Protein 2VT1 (pdb70)

Nearest PDB structures (foldseek):
  2vt1-assembly1_A  TM=1.050E+00  e=4.678E-01  Shigella flexneri
  2vt1-assembly1_B  TM=1.013E+00  e=3.297E-14  Shigella flexneri
  3c01-assembly4_H  TM=9.664E-01  e=1.516E-09  Salmonella enterica subsp. enterica serovar Typhimurium
  5cul-assembly1_B  TM=9.356E-01  e=4.082E-07  Pseudomonas aeruginosa PAO1
  3bzz-assembly1_B  TM=9.494E-01  e=1.127E-05  Escherichia coli

Solvent-accessible surface area: 5947 Å² total; per-residue (Å²): 213,127,114,17,70,109,110,23,34,31,15,0,117,92,7,109,0,0,0,32,28,100,99,53,2,0,0,0,0,73,40,47,93,160,115,27,101,14,0,47,0,8,2,26,38,37,59,131,59,0,67,17,0,40,144,37,0,109,118,59,63,25,55,44,35,113,22,56,84,0,0,129,83,0,75,162,76,25,104,94,99,32,98,4,58,94,88,23,35,114,49,0,40,119,16,25,89,172,59,142,75,104

Sequence (102 aa):
IEILSEQTKSDIRNSKLVVMNPTHIAIGIYFNPEIAPAPFISLIETNQCCALAVRKYANEVGIPTVRDVKLARKLYKTHTKYSFVDFEHLDEVLRLIVWLEQV

CATH classification: 3.40.1690.10

Radius of gyration: 12.55 Å; Cα contacts (8 Å, |Δi|>4): 182; chains: 2; bounding box: 27×30×36 Å

InterPro domains:
  IPR006135 Type III secretion system substrate exporter [PF01312] (3-334)
  IPR006135 Type III secretion system substrate exporter [PR00950] (5-27)
  IPR006135 Type III secretion system substrate exporter [PR00950] (196-214)
  IPR006135 Type III secretion system substrate exporter [PR00950] (216-233)
  IPR006135 Type III secretion system substrate exporter [PR00950] (260-275)
  IPR006135 Type III secretion system substrate exporter [PR00950] (290-311)
  IPR006135 Type III secretion system substrate exporter [PTHR30531] (3-340)
  IPR006307 Type III exporter system, secretion apparatus protein BsaZ-like [TIGR01404] (3-338)
  IPR029025 Type III secretion system substrate exporter, C-terminal [G3DSA:3.40.1690.10] (258-342)
  IPR029025 Type III secretion system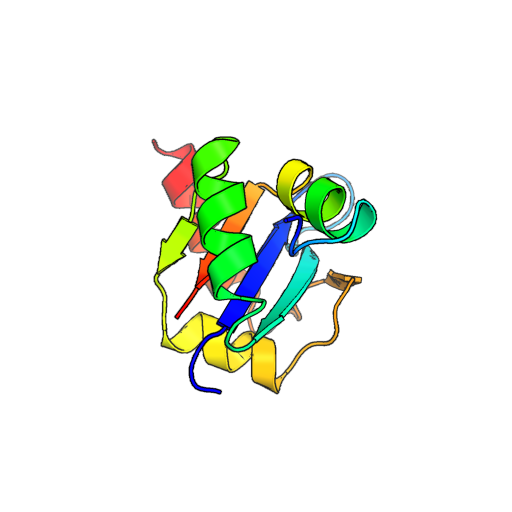 substrate exporter, C-terminal [SSF160544] (236-337)

Organism: Shigella flexneri (NCBI:txid623)

Foldseek 3Di:
DDDDDPVVVVVCVPDPDDDDD/DQAWDWDWDDDVVVHLFIATADIDGDPVRVVVVVVCVVVVNDDDDDPVLRVVCNVPDDHGGTDDPVCRVVVVVVVVVVVVD

Secondary structure (DSSP, 8-state):
---S-HHHHHHHHT-SEEEE-/--SEEEEEE--TTT-SS-EEEEEEEHHHHHHHHHHHHHTT--EEE-HHHHHHHHHH--SSEEPPTTTHHHHHHHHHHHHH-

Structure (mmCIF, N/CA/C/O backbone):
data_2VT1
#
_entry.id   2VT1
#
_cell.length_a   25.035
_cell.length_b   30.753
_cell.length_c   32.099
_cell.angle_alpha   102.52
_cell.angle_beta   110.97
_cell.angle_gamma   94.30
#
_symmetry.space_group_name_H-M   'P 1'
#
loop_
_entity.id
_entity.type
_entity.pdbx_description
1 polymer 'SURFACE PRESENTATION OF ANTIGENS PROTEIN SPAS'
2 polymer 'SURFACE PRESENTATION OF ANTIGENS PROTEIN SPAS'
3 water water
#
loop_
_atom_site.group_PDB
_atom_site.id
_atom_site.type_symbol
_atom_site.label_atom_id
_atom_site.label_alt_id
_atom_site.label_comp_id
_atom_site.label_asym_id
_atom_site.label_entity_id
_atom_site.label_seq_id
_atom_site.pdbx_PDB_ins_code
_atom_site.Cartn_x
_atom_site.Cartn_y
_atom_site.Cartn_z
_atom_site.occupancy
_atom_site.B_iso_or_equiv
_atom_site.auth_seq_id
_atom_site.auth_comp_id
_atom_site.auth_asym_id
_atom_site.auth_atom_id
_atom_site.pdbx_PDB_model_num
ATOM 1 N N . ILE A 1 32 ? -8.985 16.751 -16.634 1.00 38.29 237 ILE A N 1
ATOM 2 C CA . ILE A 1 32 ? -8.634 15.293 -16.620 1.00 39.04 237 ILE A CA 1
ATOM 3 C C . ILE A 1 32 ? -8.246 14.783 -15.222 1.00 38.15 237 ILE A C 1
ATOM 4 O O . ILE A 1 32 ? -7.125 14.989 -14.768 1.00 38.68 237 ILE A O 1
ATOM 9 N N . GLU A 1 33 ? -9.181 14.106 -14.558 1.00 37.29 238 GLU A N 1
ATOM 10 C CA . GLU A 1 33 ? -8.943 13.468 -13.260 1.00 35.74 238 GLU A CA 1
ATOM 11 C C . GLU A 1 33 ? -8.970 11.950 -13.422 1.00 32.45 238 GLU A C 1
ATOM 12 O O . GLU A 1 33 ? -9.920 11.410 -13.972 1.00 32.91 238 GLU A O 1
ATOM 18 N N . ILE A 1 34 ? -7.926 11.259 -12.963 1.00 29.08 239 ILE A N 1
ATOM 19 C CA . ILE A 1 34 ? -7.853 9.794 -13.099 1.00 26.00 239 ILE A CA 1
ATOM 20 C C . ILE A 1 34 ? -8.412 9.070 -11.865 1.00 23.19 239 ILE A C 1
ATOM 21 O O . ILE A 1 34 ? -9.050 8.030 -11.979 1.00 22.10 239 ILE A O 1
ATOM 26 N N . LEU A 1 35 ? -8.152 9.630 -10.689 1.00 21.01 240 LEU A N 1
ATOM 27 C CA . LEU A 1 35 ? -8.512 9.013 -9.423 1.00 18.95 240 LEU A CA 1
ATOM 28 C C . LEU A 1 35 ? -9.799 9.594 -8.836 1.00 18.69 240 LEU A C 1
ATOM 29 O O . LEU A 1 35 ? -10.035 10.797 -8.891 1.00 18.66 240 LEU A O 1
ATOM 34 N N . SER A 1 36 ? -10.606 8.735 -8.240 1.00 18.39 241 SER A N 1
ATOM 35 C CA . SER A 1 36 ? -11.791 9.187 -7.524 1.00 19.56 241 SER A CA 1
ATOM 36 C C . SER A 1 36 ? -11.435 9.798 -6.179 1.00 19.96 241 SER A C 1
ATOM 37 O O . SER A 1 36 ? -10.321 9.627 -5.675 1.00 18.66 241 SER A O 1
ATOM 40 N N . GLU A 1 37 ? -12.397 10.503 -5.589 1.00 20.54 242 GLU A N 1
ATOM 41 C CA . GLU A 1 37 ? -12.168 11.174 -4.315 1.00 21.27 242 GLU A CA 1
ATOM 42 C C . GLU A 1 37 ? -11.782 10.197 -3.215 1.00 18.65 242 GLU A C 1
ATOM 43 O O . GLU A 1 37 ? -10.920 10.500 -2.393 1.00 16.69 242 GLU A O 1
ATOM 49 N N . GLN A 1 38 ? -12.412 9.029 -3.194 1.00 16.73 243 GLN A N 1
ATOM 50 C CA . GLN A 1 38 ? -12.135 8.059 -2.135 1.00 17.63 243 GLN A CA 1
ATOM 51 C C . GLN A 1 38 ? -10.730 7.486 -2.237 1.00 15.52 243 GLN A C 1
ATOM 52 O O . GLN A 1 38 ? -10.082 7.272 -1.235 1.00 13.57 243 GLN A O 1
ATOM 58 N N . THR A 1 39 ? -10.252 7.245 -3.450 1.00 17.59 244 THR A N 1
ATOM 59 C CA . THR A 1 39 ? -8.880 6.743 -3.639 1.00 17.44 244 THR A CA 1
ATOM 60 C C . THR A 1 39 ? -7.852 7.817 -3.232 1.00 17.58 244 THR A C 1
ATOM 61 O O . THR A 1 39 ? -6.825 7.506 -2.613 1.00 16.81 244 THR A O 1
ATOM 65 N N . LYS A 1 40 ? -8.140 9.081 -3.549 1.00 16.49 245 LYS A N 1
ATOM 66 C CA . LYS A 1 40 ? -7.257 10.185 -3.168 1.00 15.55 245 LYS A CA 1
ATOM 67 C C . LYS A 1 40 ? -7.134 10.275 -1.650 1.00 15.14 245 LYS A C 1
ATOM 68 O O . LYS A 1 40 ? -6.047 10.446 -1.120 1.00 13.70 245 LYS A O 1
ATOM 74 N N . SER A 1 41 ? -8.270 10.144 -0.968 1.00 15.72 246 SER A N 1
ATOM 75 C CA . SER A 1 41 ? -8.344 10.136 0.484 1.00 15.97 246 SER A CA 1
ATOM 76 C C . SER A 1 41 ? -7.581 8.969 1.091 1.00 15.90 246 SER A C 1
ATOM 77 O O . SER A 1 41 ? -6.855 9.153 2.063 1.00 16.17 246 SER A O 1
ATOM 80 N N . ASP A 1 42 ? -7.733 7.773 0.513 1.00 16.15 247 ASP A N 1
ATOM 81 C CA . ASP A 1 42 ? -7.013 6.579 0.971 1.00 15.78 247 ASP A CA 1
ATOM 82 C C . ASP A 1 42 ? -5.501 6.774 0.913 1.00 15.47 247 ASP A C 1
ATOM 83 O O . ASP A 1 42 ? -4.793 6.387 1.847 1.00 15.22 247 ASP A O 1
ATOM 88 N N . ILE A 1 43 ? -5.023 7.369 -0.180 1.00 14.77 248 ILE A N 1
ATOM 89 C CA . ILE A 1 43 ? -3.602 7.742 -0.367 1.00 13.49 248 ILE A CA 1
ATOM 90 C C . ILE A 1 43 ? -3.138 8.761 0.673 1.00 14.87 248 ILE A C 1
ATOM 91 O O . ILE A 1 43 ? -2.081 8.599 1.294 1.00 14.57 248 ILE A O 1
ATOM 96 N N . ARG A 1 44 ? -3.924 9.818 0.859 1.00 16.41 249 ARG A N 1
ATOM 97 C CA . ARG A 1 44 ? -3.608 10.842 1.843 1.00 17.18 249 ARG A CA 1
ATOM 98 C C . ARG A 1 44 ? -3.583 10.262 3.261 1.00 18.99 249 ARG A C 1
ATOM 99 O O . ARG A 1 44 ? -2.885 10.775 4.148 1.00 18.27 249 ARG A O 1
ATOM 107 N N . ASN A 1 45 ? -4.338 9.186 3.473 1.00 20.26 250 ASN A N 1
ATOM 108 C CA . ASN A 1 45 ? -4.439 8.590 4.794 1.00 21.29 250 ASN A CA 1
ATOM 109 C C . ASN A 1 45 ? -3.499 7.428 5.045 1.00 20.87 250 ASN A C 1
ATOM 110 O O . ASN A 1 45 ? -3.626 6.768 6.058 1.00 23.18 250 ASN A O 1
ATOM 115 N N . SER A 1 46 ? -2.564 7.199 4.127 1.00 20.42 251 SER A N 1
ATOM 116 C CA . SER A 1 46 ? -1.578 6.117 4.232 1.00 20.97 251 SER A CA 1
ATOM 117 C C . SER A 1 46 ? -0.220 6.646 4.720 1.00 20.59 251 SER A C 1
ATOM 118 O O . SER A 1 46 ? 0.064 7.842 4.605 1.00 17.90 251 SER A O 1
ATOM 121 N N . LYS A 1 47 ? 0.612 5.757 5.278 1.00 19.61 252 LYS A N 1
ATOM 122 C CA . LYS A 1 47 ? 1.976 6.137 5.689 1.00 18.80 252 LYS A CA 1
ATOM 123 C C . LYS A 1 47 ? 2.909 6.018 4.494 1.00 16.90 252 LYS A C 1
ATOM 124 O O . LYS A 1 47 ? 3.865 6.778 4.368 1.00 16.07 252 LYS A O 1
ATOM 130 N N . LEU A 1 48 ? 2.627 5.036 3.641 1.00 16.77 253 LEU A N 1
ATOM 131 C CA . LEU A 1 48 ? 3.378 4.822 2.389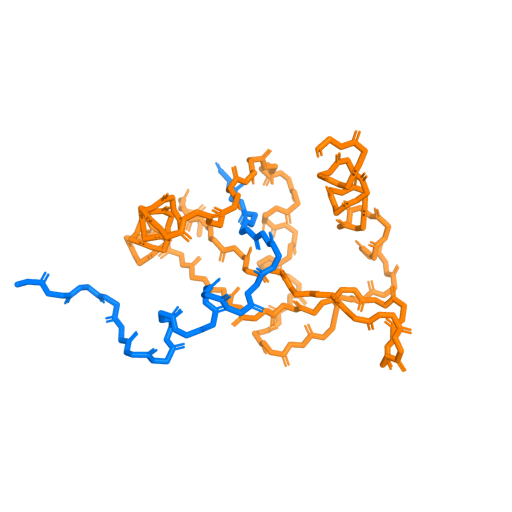 1.00 17.52 253 LEU A CA 1
ATOM 132 C C . LEU A 1 48 ? 2.584 4.052 1.342 1.00 15.70 253 LEU A C 1
ATOM 133 O O . LEU A 1 48 ? 1.558 3.444 1.636 1.00 15.61 253 LEU A O 1
ATOM 138 N N . VAL A 1 49 ? 3.079 4.075 0.109 1.00 15.52 254 VAL A N 1
ATOM 139 C CA . VAL A 1 49 ? 2.528 3.259 -0.937 1.00 14.67 254 VAL A CA 1
ATOM 140 C C . VAL A 1 49 ? 3.641 2.349 -1.360 1.00 14.68 254 VAL A C 1
ATOM 141 O O . VAL A 1 49 ? 4.718 2.826 -1.666 1.00 14.24 254 VAL A O 1
ATOM 145 N N . VAL A 1 50 ? 3.387 1.043 -1.365 1.00 15.25 255 VAL A N 1
ATOM 146 C CA . VAL A 1 50 ? 4.361 0.078 -1.856 1.00 16.58 255 VAL A CA 1
ATOM 147 C C . VAL A 1 50 ? 4.092 -0.242 -3.324 1.00 18.42 255 VAL A C 1
ATOM 148 O O . VAL A 1 50 ? 2.960 -0.532 -3.714 1.00 18.46 255 VAL A O 1
ATOM 152 N N . MET A 1 51 ? 5.142 -0.201 -4.133 1.00 19.07 256 MET A N 1
ATOM 153 C CA . MET A 1 51 ? 5.008 -0.447 -5.548 1.00 21.71 256 MET A CA 1
ATOM 154 C C . MET A 1 51 ? 5.983 -1.483 -6.056 1.00 22.06 256 MET A C 1
ATOM 155 O O . MET A 1 51 ? 6.990 -1.784 -5.426 1.00 19.46 256 MET A O 1
ATOM 160 N N . ASN A 1 52 ? 5.652 -2.058 -7.198 1.00 23.10 257 ASN A N 1
ATOM 161 C CA . ASN A 1 52 ? 6.604 -2.882 -7.880 1.00 23.86 257 ASN A CA 1
ATOM 162 C C . ASN A 1 52 ? 7.362 -1.993 -8.837 1.00 25.45 257 ASN A C 1
ATOM 163 O O . ASN A 1 52 ? 7.937 -2.451 -9.830 1.00 27.65 257 ASN A O 1
ATOM 169 N N . PRO B 2 1 ? -0.740 -6.931 -12.207 1.00 44.92 258 PRO B N 1
ATOM 170 C CA . PRO B 2 1 ? 0.329 -7.656 -12.881 1.00 44.38 258 PRO B CA 1
ATOM 171 C C . PRO B 2 1 ? 1.493 -6.762 -13.287 1.00 43.22 258 PRO B C 1
ATOM 172 O O . PRO B 2 1 ? 2.528 -6.765 -12.613 1.00 45.28 258 PRO B O 1
ATOM 176 N N . THR B 2 2 ? 1.345 -6.002 -14.367 1.00 40.33 259 THR B N 1
ATOM 177 C CA . THR B 2 2 ? 2.440 -5.142 -14.808 1.00 38.05 259 THR B CA 1
ATOM 178 C C . THR B 2 2 ? 2.757 -4.062 -13.756 1.00 34.63 259 THR B C 1
ATOM 179 O O . THR B 2 2 ? 3.919 -3.890 -13.383 1.00 35.91 259 THR B O 1
ATOM 183 N N . HIS B 2 3 ? 1.746 -3.335 -13.281 1.00 28.57 260 HIS B N 1
ATOM 184 C CA . HIS B 2 3 ? 1.980 -2.326 -12.249 1.00 24.95 260 HIS B CA 1
ATOM 185 C C . HIS B 2 3 ? 1.054 -2.527 -11.069 1.00 22.36 260 HIS B C 1
ATOM 186 O O . HIS B 2 3 ? -0.137 -2.789 -11.243 1.00 20.92 260 HIS B O 1
ATOM 193 N N . ILE B 2 4 ? 1.634 -2.421 -9.877 1.00 19.95 261 ILE B N 1
ATOM 194 C CA . ILE B 2 4 ? 0.923 -2.640 -8.613 1.00 20.10 261 ILE B CA 1
ATOM 195 C C . ILE B 2 4 ? 1.169 -1.459 -7.640 1.00 19.72 261 ILE B C 1
ATOM 196 O O . ILE B 2 4 ? 2.274 -0.932 -7.540 1.00 20.29 261 ILE B O 1
ATOM 201 N N . ALA B 2 5 ? 0.123 -1.038 -6.942 1.00 18.55 262 ALA B N 1
ATOM 202 C CA . ALA B 2 5 ? 0.252 -0.046 -5.883 1.00 18.94 262 ALA B CA 1
ATOM 203 C C . ALA B 2 5 ? -0.517 -0.551 -4.668 1.00 17.78 262 ALA B C 1
ATOM 204 O O . ALA B 2 5 ? -1.694 -0.874 -4.774 1.00 18.57 262 ALA B O 1
ATOM 206 N N . ILE B 2 6 ? 0.159 -0.646 -3.528 1.00 16.64 263 ILE B N 1
ATOM 207 C CA . ILE B 2 6 ? -0.494 -1.051 -2.277 1.00 15.96 263 ILE B CA 1
ATOM 208 C C . ILE B 2 6 ? -0.260 0.056 -1.255 1.00 16.24 263 ILE B C 1
ATOM 209 O O . ILE B 2 6 ? 0.887 0.430 -0.927 1.00 15.08 263 ILE B O 1
ATOM 214 N N . GLY B 2 7 ? -1.363 0.606 -0.777 1.00 15.73 264 GLY B N 1
ATOM 215 C CA . GLY B 2 7 ? -1.323 1.631 0.220 1.00 15.78 264 GLY B CA 1
ATOM 216 C C . GLY B 2 7 ? -1.226 0.969 1.575 1.00 14.75 264 GLY B C 1
ATOM 217 O O . GLY B 2 7 ? -1.868 -0.050 1.811 1.00 15.15 264 GLY B O 1
ATOM 218 N N . ILE B 2 8 ? -0.416 1.543 2.456 1.00 15.54 265 ILE B N 1
ATOM 219 C CA . ILE B 2 8 ? -0.217 0.996 3.799 1.00 15.88 265 ILE B CA 1
ATOM 220 C C . ILE B 2 8 ? -0.426 2.051 4.884 1.00 17.69 265 ILE B C 1
ATOM 221 O O . ILE B 2 8 ? 0.181 3.119 4.883 1.00 17.37 265 ILE B O 1
ATOM 226 N N . TYR B 2 9 ? -1.309 1.723 5.815 1.00 20.77 266 TYR B N 1
ATOM 227 C CA . TYR B 2 9 ? -1.577 2.547 6.972 1.00 20.73 266 TYR B CA 1
ATOM 228 C C . TYR B 2 9 ? -1.030 1.842 8.212 1.00 20.10 266 TYR B C 1
ATOM 229 O O . TYR B 2 9 ? -0.827 0.640 8.181 1.00 18.40 266 TYR B O 1
ATOM 238 N N . PHE B 2 10 ? -0.794 2.556 9.309 1.00 21.74 267 PHE B N 1
ATOM 239 C CA . PHE B 2 10 ? -0.391 1.864 10.551 1.00 23.75 267 PHE B CA 1
ATOM 240 C C . PHE B 2 10 ? -0.727 2.629 11.823 1.00 24.40 267 PHE B C 1
ATOM 241 O O . PHE B 2 10 ? -0.398 3.798 11.948 1.00 25.49 267 PHE B O 1
ATOM 249 N N . ASN B 2 11 ? -1.374 1.946 12.765 1.00 25.49 268 ASN B N 1
ATOM 250 C CA . ASN B 2 11 ? -1.664 2.498 14.102 1.00 27.28 268 ASN B CA 1
ATOM 251 C C . ASN B 2 11 ? -1.570 1.401 15.164 1.00 26.03 268 ASN B C 1
ATOM 252 O O . ASN B 2 11 ? -2.372 0.465 15.184 1.00 25.46 268 ASN B O 1
ATOM 257 N N . PRO B 2 12 ? -0.568 1.505 16.039 1.00 25.52 269 PRO B N 1
ATOM 258 C CA . PRO B 2 12 ? -0.282 0.431 16.970 1.00 27.86 269 PRO B CA 1
ATOM 259 C C . PRO B 2 12 ? -1.298 0.297 18.116 1.00 29.28 269 PRO B C 1
ATOM 260 O O . PRO B 2 12 ? -1.304 -0.714 18.831 1.00 29.65 269 PRO B O 1
ATOM 264 N N . GLU B 2 13 ? -2.158 1.292 18.283 1.00 30.03 270 GLU B N 1
ATOM 265 C CA . GLU B 2 13 ? -3.193 1.204 19.306 1.00 31.33 270 GLU B CA 1
ATOM 266 C C . GLU B 2 13 ? -4.337 0.278 18.870 1.00 31.67 270 GLU B C 1
ATOM 267 O O . GLU B 2 13 ? -5.133 -0.174 19.702 1.00 31.71 270 GLU B O 1
ATOM 273 N N . ILE B 2 14 ? -4.424 0.001 17.571 1.00 31.88 271 ILE B N 1
ATOM 274 C CA . ILE B 2 14 ? -5.535 -0.789 17.048 1.00 33.01 271 ILE B CA 1
ATOM 275 C C . ILE B 2 14 ? -5.126 -2.231 16.750 1.00 34.27 271 ILE B C 1
ATOM 276 O O . ILE B 2 14 ? -5.896 -3.169 16.984 1.00 34.49 271 ILE B O 1
ATOM 281 N N . ALA B 2 15 ? -3.914 -2.403 16.229 1.00 33.60 272 ALA B N 1
ATOM 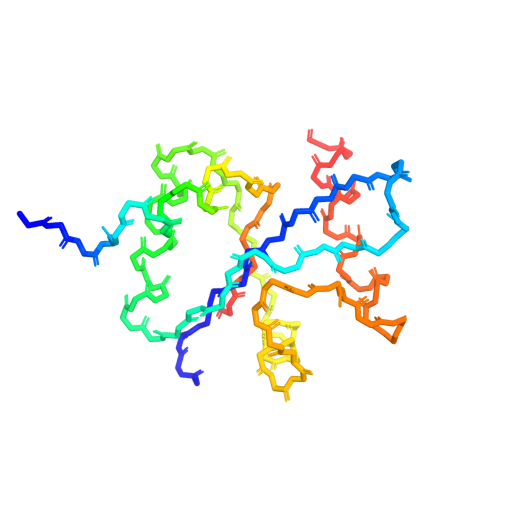282 C CA . ALA B 2 15 ? -3.351 -3.727 16.030 1.00 32.42 272 ALA B CA 1
ATOM 283 C C . ALA B 2 15 ? -1.889 -3.605 15.631 1.00 32.43 272 ALA B C 1
ATOM 284 O O . ALA B 2 15 ? -1.461 -2.567 15.117 1.00 31.37 272 ALA B O 1
ATOM 286 N N . PRO B 2 16 ? -1.110 -4.669 15.885 1.00 32.46 273 PRO B N 1
ATOM 287 C CA . PRO B 2 16 ? 0.324 -4.670 15.600 1.00 31.32 273 PRO B CA 1
ATOM 288 C C . PRO B 2 16 ? 0.614 -4.902 14.121 1.00 29.52 273 PRO B C 1
ATOM 289 O O . PRO B 2 16 ? 1.754 -4.781 13.686 1.00 30.84 273 PRO B O 1
ATOM 293 N N . ALA B 2 17 ? -0.423 -5.213 13.357 1.00 28.15 274 ALA B N 1
ATOM 294 C CA . ALA B 2 17 ? -0.287 -5.420 11.926 1.00 26.15 274 ALA B CA 1
ATOM 295 C C . ALA B 2 17 ? -0.634 -4.153 11.162 1.00 24.56 274 ALA B C 1
ATOM 296 O O . ALA B 2 17 ? -1.583 -3.454 11.531 1.00 23.81 274 ALA B O 1
ATOM 298 N N . PRO B 2 18 ? 0.135 -3.855 10.094 1.00 22.74 275 PRO B N 1
ATOM 299 C CA . PRO B 2 18 ? -0.190 -2.781 9.139 1.00 22.68 275 PRO B CA 1
ATOM 300 C C . PRO B 2 18 ? -1.519 -3.040 8.436 1.00 20.69 275 PRO B C 1
ATOM 301 O O . PRO B 2 18 ? -1.995 -4.149 8.445 1.00 21.32 275 PRO B O 1
ATOM 305 N N . PHE B 2 19 ? -2.100 -2.025 7.820 1.00 20.86 276 PHE B N 1
ATOM 306 C CA . PHE B 2 19 ? -3.429 -2.134 7.226 1.00 21.25 276 PHE B CA 1
ATOM 307 C C . PHE B 2 19 ? -3.364 -1.679 5.770 1.00 20.52 276 PHE B C 1
ATOM 308 O O . PHE B 2 19 ? -2.813 -0.626 5.476 1.00 20.59 276 PHE B O 1
ATOM 316 N N . ILE B 2 20 ? -3.889 -2.500 4.865 1.00 20.20 277 ILE B N 1
ATOM 317 C CA . ILE B 2 20 ? -3.920 -2.178 3.433 1.00 19.62 277 ILE B CA 1
ATOM 318 C C . ILE B 2 20 ? -5.110 -1.276 3.088 1.00 20.58 277 ILE B C 1
ATOM 319 O O . ILE B 2 20 ? -6.256 -1.702 3.182 1.00 18.50 277 ILE B O 1
ATOM 324 N N . SER B 2 21 ? -4.809 -0.044 2.682 1.00 21.71 278 SER B N 1
ATOM 325 C CA . SER B 2 21 ? -5.803 0.991 2.368 1.00 23.50 278 SER B CA 1
ATOM 326 C C . SER B 2 21 ? -6.190 1.084 0.884 1.00 24.05 278 SER B C 1
ATOM 327 O O . SER B 2 21 ? -7.165 1.743 0.529 1.00 27.86 278 SER B O 1
ATOM 330 N N . LEU B 2 22 ? -5.413 0.458 0.014 1.00 22.94 279 LEU B N 1
ATOM 331 C CA . LEU B 2 22 ? -5.723 0.476 -1.401 1.00 21.34 279 LEU B CA 1
ATOM 332 C C . LEU B 2 22 ? -4.897 -0.580 -2.112 1.00 19.25 279 LEU B C 1
ATOM 333 O O . LEU B 2 22 ? -3.781 -0.904 -1.710 1.00 19.43 279 LEU B O 1
ATOM 338 N N . ILE B 2 23 ? -5.487 -1.152 -3.139 1.00 17.62 280 ILE B N 1
ATOM 339 C CA . ILE B 2 23 ? -4.767 -2.012 -4.051 1.00 18.10 280 ILE B CA 1
ATOM 340 C C . ILE B 2 23 ? -5.210 -1.659 -5.454 1.00 18.51 280 ILE B C 1
ATOM 341 O O . ILE B 2 23 ? -6.371 -1.852 -5.805 1.00 17.45 280 ILE B O 1
ATOM 346 N N . GLU B 2 24 ? -4.287 -1.135 -6.250 1.00 17.34 281 GLU B N 1
ATOM 347 C CA . GLU B 2 24 ? -4.585 -0.830 -7.647 1.00 18.87 281 GLU B CA 1
ATOM 348 C C . GLU B 2 24 ? -3.504 -1.448 -8.535 1.00 18.48 281 GLU B C 1
ATOM 349 O O . GLU B 2 24 ? -2.418 -1.773 -8.061 1.00 17.30 281 GLU B O 1
ATOM 355 N N . THR B 2 25 ? -3.823 -1.639 -9.812 1.00 17.50 282 THR B N 1
ATOM 356 C CA . THR B 2 25 ? -2.912 -2.255 -10.747 1.00 17.96 282 THR 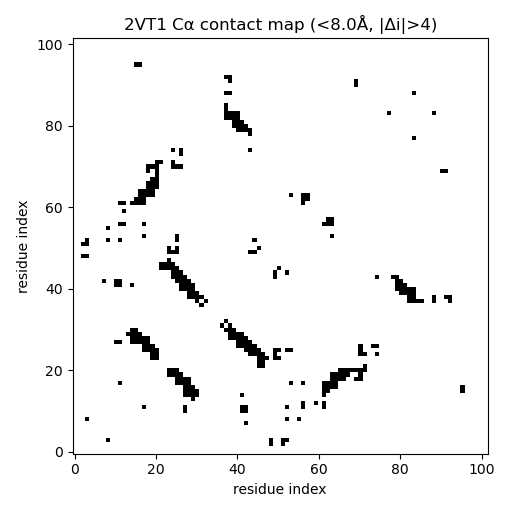B CA 1
ATOM 357 C C . THR B 2 25 ? -2.862 -1.446 -12.043 1.00 19.38 282 THR B C 1
ATOM 358 O O . THR B 2 25 ? -3.754 -0.647 -12.335 1.00 18.08 282 THR B O 1
ATOM 362 N N . ASN B 2 26 ? -1.799 -1.663 -12.810 1.00 19.69 283 ASN B N 1
ATOM 363 C CA . ASN B 2 26 ? -1.632 -1.073 -14.136 1.00 19.38 283 ASN B CA 1
ATOM 364 C C . ASN B 2 26 ? -1.784 0.443 -14.185 1.00 18.50 283 ASN B C 1
ATOM 365 O O . ASN B 2 26 ? -1.088 1.145 -13.475 1.00 18.60 283 ASN B O 1
ATOM 370 N N . GLN B 2 27 ? -2.651 0.963 -15.040 1.00 17.83 284 GLN B N 1
ATOM 371 C CA . GLN B 2 27 ? -2.673 2.408 -15.245 1.00 18.13 284 GLN B CA 1
ATOM 372 C C . GLN B 2 27 ? -3.130 3.145 -14.007 1.00 18.35 284 GLN B C 1
ATOM 373 O O . GLN B 2 27 ? -2.582 4.197 -13.680 1.00 19.08 284 GLN B O 1
ATOM 379 N N . CYS B 2 28 ? -4.134 2.618 -13.313 1.00 19.04 285 CYS B N 1
ATOM 380 C CA A CYS B 2 28 ? -4.598 3.225 -12.080 0.50 19.34 285 CYS B CA 1
ATOM 381 C CA B CYS B 2 28 ? -4.581 3.260 -12.094 0.50 19.64 285 CYS B CA 1
ATOM 382 C C . CYS B 2 28 ? -3.475 3.238 -11.047 1.00 19.04 285 CYS B C 1
ATOM 383 O O . CYS B 2 28 ? -3.336 4.184 -10.291 1.00 18.70 285 CYS B O 1
ATOM 388 N N . ALA B 2 29 ? -2.675 2.177 -11.017 1.00 18.75 286 ALA B N 1
ATOM 389 C CA . ALA B 2 29 ? -1.535 2.116 -10.083 1.00 18.11 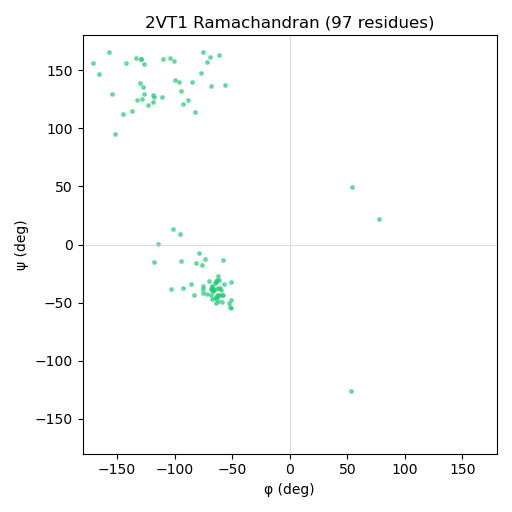286 ALA B CA 1
ATOM 390 C C . ALA B 2 29 ? -0.537 3.251 -10.333 1.00 18.06 286 ALA B C 1
ATOM 391 O O . ALA B 2 29 ? 0.053 3.792 -9.398 1.00 15.80 286 ALA B O 1
ATOM 393 N N . LEU B 2 30 ? -0.338 3.591 -11.606 1.00 17.74 287 LEU B N 1
ATOM 394 C CA . LEU B 2 30 ? 0.623 4.613 -11.984 1.00 18.48 287 LEU B CA 1
ATOM 395 C C . LEU B 2 30 ? 0.132 5.992 -11.545 1.00 18.35 287 LEU B C 1
ATOM 396 O O . LEU B 2 30 ? 0.935 6.876 -11.238 1.00 18.44 287 LEU B O 1
ATOM 401 N N . ALA B 2 31 ? -1.192 6.163 -11.540 1.00 18.35 288 ALA B N 1
ATOM 402 C CA . ALA B 2 31 ? -1.823 7.416 -11.123 1.00 18.11 288 ALA B CA 1
ATOM 403 C C . ALA B 2 31 ? -1.760 7.534 -9.612 1.00 16.53 288 ALA B C 1
ATOM 404 O O . ALA B 2 31 ? -1.549 8.620 -9.073 1.00 17.65 288 ALA B O 1
ATOM 406 N N . VAL B 2 32 ? -1.937 6.416 -8.926 1.00 15.79 289 VAL B N 1
ATOM 407 C CA . VAL B 2 32 ? -1.746 6.401 -7.476 1.00 16.36 289 VAL B CA 1
ATOM 408 C C . VAL B 2 32 ? -0.321 6.859 -7.115 1.00 16.61 289 VAL B C 1
ATOM 409 O O . VAL B 2 32 ? -0.123 7.664 -6.210 1.00 16.70 289 VAL B O 1
ATOM 413 N N . ARG B 2 33 ? 0.672 6.375 -7.853 1.00 17.79 290 ARG B N 1
ATOM 414 C CA . ARG B 2 33 ? 2.065 6.724 -7.575 1.00 17.38 290 ARG B CA 1
ATOM 415 C C . ARG B 2 33 ? 2.341 8.211 -7.771 1.00 17.16 290 ARG B C 1
ATOM 416 O O . ARG B 2 33 ? 2.962 8.834 -6.931 1.00 18.37 290 ARG B O 1
ATOM 424 N N . LYS B 2 34 ? 1.859 8.772 -8.872 1.00 15.73 291 LYS B N 1
ATOM 425 C CA . LYS B 2 34 ? 2.042 10.174 -9.188 1.00 17.29 291 LYS B CA 1
ATOM 426 C C . LYS B 2 34 ? 1.375 11.087 -8.160 1.00 15.78 291 LYS B C 1
ATOM 427 O O . LYS B 2 34 ? 1.948 12.099 -7.762 1.00 17.11 291 LYS B O 1
ATOM 433 N N . TYR B 2 35 ? 0.158 10.746 -7.747 1.00 16.81 292 TYR B N 1
ATOM 434 C CA . TYR B 2 35 ? -0.574 11.524 -6.743 1.00 16.27 292 TYR B CA 1
ATOM 435 C C . TYR B 2 35 ? 0.100 11.439 -5.384 1.00 16.51 292 TYR B C 1
ATOM 436 O O . TYR B 2 35 ? 0.292 12.453 -4.705 1.00 17.27 292 TYR B O 1
ATOM 445 N N . ALA B 2 36 ? 0.451 10.231 -4.981 1.00 15.00 293 ALA B N 1
ATOM 446 C CA . ALA B 2 36 ? 1.204 10.030 -3.753 1.00 16.39 293 ALA B CA 1
ATOM 447 C C . ALA B 2 36 ? 2.434 10.934 -3.714 1.00 18.06 293 ALA B C 1
ATOM 448 O O . ALA B 2 36 ? 2.693 11.591 -2.718 1.00 19.51 293 ALA B O 1
ATOM 450 N N . ASN B 2 37 ? 3.199 10.975 -4.798 1.00 20.16 294 ASN B N 1
ATOM 451 C CA . ASN B 2 37 ? 4.386 11.808 -4.824 1.00 21.40 294 ASN B CA 1
ATOM 452 C C . ASN B 2 37 ? 4.033 13.292 -4.771 1.00 21.10 294 ASN B C 1
ATOM 453 O O . ASN B 2 37 ? 4.701 14.071 -4.113 1.00 22.71 294 ASN B O 1
ATOM 458 N N . GLU B 2 38 ? 2.970 13.680 -5.457 1.00 22.19 295 GLU B N 1
ATOM 459 C CA . GLU B 2 38 ? 2.520 15.064 -5.438 1.00 23.72 295 GLU B CA 1
ATOM 460 C C . GLU B 2 38 ? 2.039 15.518 -4.073 1.00 21.82 295 GLU B C 1
ATOM 461 O O . GLU B 2 38 ? 2.208 16.675 -3.724 1.00 22.55 295 GLU B O 1
ATOM 467 N N . VAL B 2 39 ? 1.445 14.623 -3.298 1.00 21.07 296 VAL B N 1
ATOM 468 C CA . VAL B 2 39 ? 0.948 15.005 -1.979 1.00 19.95 296 VAL B CA 1
ATOM 469 C C . VAL B 2 39 ? 1.877 14.578 -0.839 1.00 20.68 296 VAL B C 1
ATOM 470 O O . VAL B 2 39 ? 1.486 14.591 0.337 1.00 20.37 296 VAL B O 1
ATOM 474 N N . GLY B 2 40 ? 3.102 14.191 -1.183 1.00 20.90 297 GLY B N 1
ATOM 475 C CA . GLY B 2 40 ? 4.141 13.943 -0.172 1.00 20.81 297 GLY B CA 1
ATOM 476 C C . GLY B 2 40 ? 4.051 12.635 0.595 1.00 20.26 297 GLY B C 1
ATOM 477 O O . GLY B 2 40 ? 4.589 12.508 1.692 1.00 22.94 297 GLY B O 1
ATOM 478 N N . ILE B 2 41 ? 3.373 11.656 0.023 1.00 19.58 298 ILE B N 1
ATOM 479 C CA . ILE B 2 41 ? 3.321 10.324 0.581 1.00 18.17 298 ILE B CA 1
ATOM 480 C C . ILE B 2 41 ? 4.443 9.503 -0.050 1.00 18.51 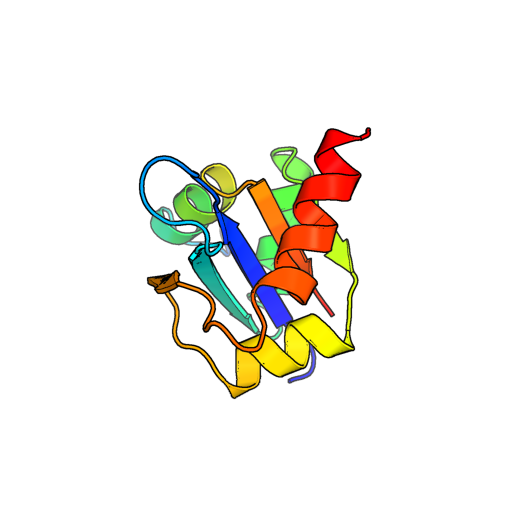298 ILE B C 1
ATOM 481 O O . ILE B 2 41 ? 4.490 9.341 -1.257 1.00 20.94 298 ILE B O 1
ATOM 486 N N . PRO B 2 42 ? 5.359 8.982 0.767 1.00 19.12 299 PRO B N 1
ATOM 487 C CA . PRO B 2 42 ? 6.488 8.190 0.269 1.00 19.08 299 PRO B CA 1
ATOM 488 C C . PRO B 2 42 ? 6.052 6.996 -0.565 1.00 19.24 299 PRO B C 1
ATOM 489 O O . PRO B 2 42 ? 5.096 6.308 -0.214 1.00 19.52 299 PRO B O 1
ATOM 493 N N . THR B 2 43 ? 6.742 6.763 -1.673 1.00 18.38 300 THR B N 1
ATOM 494 C CA . THR B 2 43 ? 6.471 5.624 -2.491 1.00 19.37 300 THR B CA 1
ATOM 495 C C . THR B 2 43 ? 7.729 4.794 -2.526 1.00 20.96 300 THR B C 1
ATOM 496 O O . THR B 2 43 ? 8.786 5.265 -2.931 1.00 23.14 300 THR B O 1
ATOM 500 N N . VAL B 2 44 ? 7.602 3.549 -2.108 1.00 20.98 301 VAL B N 1
ATOM 501 C CA . VAL B 2 44 ? 8.744 2.694 -1.917 1.00 21.65 301 VAL B CA 1
ATOM 502 C C . VAL B 2 44 ? 8.625 1.496 -2.833 1.00 22.25 301 VAL B C 1
ATOM 503 O O . VAL B 2 44 ? 7.609 0.813 -2.837 1.00 22.30 301 VAL B O 1
ATOM 507 N N . ARG B 2 45 ? 9.674 1.229 -3.601 1.00 22.87 302 ARG B N 1
ATOM 508 C CA . ARG B 2 45 ? 9.669 0.094 -4.505 1.00 22.98 302 ARG B CA 1
ATOM 509 C C . ARG B 2 45 ? 10.170 -1.173 -3.794 1.00 22.71 302 ARG B C 1
ATOM 510 O O . ARG B 2 45 ? 11.256 -1.192 -3.213 1.00 22.75 302 ARG B O 1
ATOM 515 N N . ASP B 2 46 ? 9.339 -2.212 -3.818 1.00 21.14 303 ASP B N 1
ATOM 516 C CA . ASP B 2 46 ? 9.700 -3.533 -3.331 1.00 21.90 303 ASP B CA 1
ATOM 517 C C . ASP B 2 46 ? 8.882 -4.541 -4.122 1.00 20.58 303 ASP B C 1
ATOM 518 O O . ASP B 2 46 ? 7.730 -4.831 -3.815 1.00 19.50 303 ASP B O 1
ATOM 523 N N . VAL B 2 47 ? 9.499 -5.057 -5.166 1.00 20.69 304 VAL B N 1
ATOM 524 C CA . VAL B 2 47 ? 8.782 -5.765 -6.200 1.00 20.65 304 VAL B CA 1
ATOM 525 C C . VAL B 2 47 ? 8.198 -7.080 -5.711 1.00 20.43 304 VAL B C 1
ATOM 526 O O . VAL B 2 47 ? 7.107 -7.462 -6.112 1.00 21.52 304 VAL B O 1
ATOM 530 N N . LYS B 2 48 ? 8.918 -7.772 -4.842 1.00 18.91 305 LYS B N 1
ATOM 531 C CA . LYS B 2 48 ? 8.452 -9.061 -4.363 1.00 18.99 305 LYS B CA 1
ATOM 532 C C . LYS B 2 48 ? 7.330 -8.895 -3.351 1.00 17.85 305 LYS B C 1
ATOM 533 O O . LYS B 2 48 ? 6.399 -9.685 -3.337 1.00 18.40 305 LYS B O 1
ATOM 536 N N . LEU B 2 49 ? 7.402 -7.859 -2.525 1.00 17.71 306 LEU B N 1
ATOM 537 C CA . LEU B 2 49 ? 6.349 -7.617 -1.533 1.00 17.63 306 LEU B CA 1
ATOM 538 C C . LEU B 2 49 ? 5.069 -7.126 -2.200 1.00 16.99 306 LEU B C 1
ATOM 539 O O . LEU B 2 49 ? 3.985 -7.558 -1.854 1.00 19.24 306 LEU B O 1
ATOM 544 N N . ALA B 2 50 ? 5.199 -6.219 -3.157 1.00 16.89 307 ALA B N 1
ATOM 545 C CA . ALA B 2 50 ? 4.056 -5.728 -3.903 1.00 15.84 307 ALA B CA 1
ATOM 546 C C . ALA B 2 50 ? 3.242 -6.892 -4.496 1.00 15.99 307 ALA B C 1
ATOM 547 O O . ALA B 2 50 ? 2.023 -6.974 -4.314 1.00 17.57 307 ALA B O 1
ATOM 549 N N . ARG B 2 51 ? 3.928 -7.802 -5.179 1.00 16.37 308 ARG B N 1
ATOM 550 C CA . ARG B 2 51 ? 3.325 -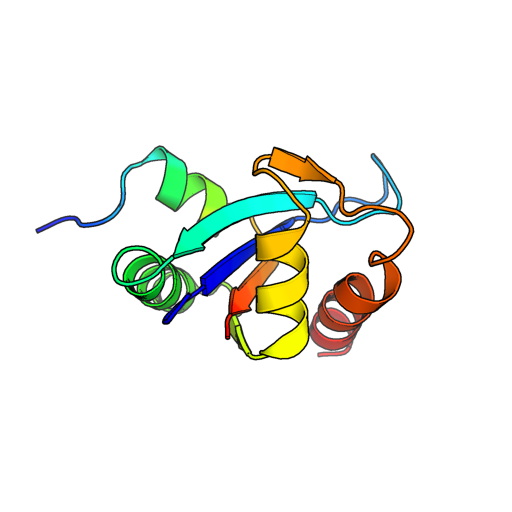9.005 -5.754 1.00 16.95 308 ARG B CA 1
ATOM 551 C C . ARG B 2 51 ? 2.645 -9.908 -4.739 1.00 16.42 308 ARG B C 1
ATOM 552 O O . ARG B 2 51 ? 1.531 -10.386 -4.942 1.00 14.76 308 ARG B O 1
ATOM 560 N N . LYS B 2 52 ? 3.374 -10.189 -3.668 1.00 16.10 309 LYS B N 1
ATOM 561 C CA . LYS B 2 52 ? 2.899 -11.000 -2.568 1.00 15.88 309 LYS B CA 1
ATOM 562 C C . LYS B 2 52 ? 1.555 -10.508 -2.057 1.00 14.85 309 LYS B C 1
ATOM 563 O O . LYS B 2 52 ? 0.593 -11.269 -1.946 1.00 15.58 309 LYS B O 1
ATOM 569 N N . LEU B 2 53 ? 1.505 -9.230 -1.711 1.00 14.89 310 LEU B N 1
ATOM 570 C CA . LEU B 2 53 ? 0.323 -8.656 -1.082 1.00 16.35 310 LEU B CA 1
ATOM 571 C C . LEU B 2 53 ? -0.816 -8.645 -2.074 1.00 16.30 310 LEU B C 1
ATOM 572 O O . LEU B 2 53 ? -1.957 -8.931 -1.730 1.00 15.25 310 LEU B O 1
ATOM 577 N N . TYR B 2 54 ? -0.505 -8.333 -3.323 1.00 17.70 311 TYR B N 1
ATOM 578 C CA . TYR B 2 54 ? -1.523 -8.335 -4.356 1.00 18.56 311 TYR B CA 1
ATOM 579 C C . TYR B 2 54 ? -2.130 -9.728 -4.545 1.00 20.35 311 TYR B C 1
ATOM 580 O O . TYR B 2 54 ? -3.346 -9.856 -4.785 1.00 18.60 311 TYR B O 1
ATOM 589 N N . LYS B 2 55 ? -1.291 -10.768 -4.436 1.00 20.79 3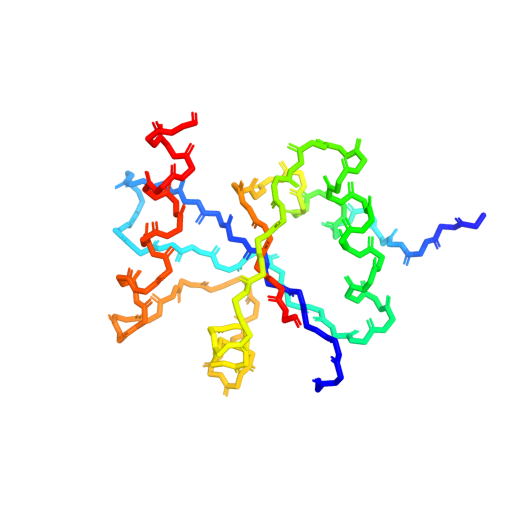12 LYS B N 1
ATOM 590 C CA . LYS B 2 55 ? -1.734 -12.147 -4.669 1.00 21.75 312 LYS B CA 1
ATOM 591 C C . LYS B 2 55 ? -2.437 -12.758 -3.452 1.00 21.49 312 LYS B C 1
ATOM 592 O O . LYS B 2 55 ? -3.122 -13.780 -3.590 1.00 23.19 312 LYS B O 1
ATOM 598 N N . THR B 2 56 ? -2.282 -12.146 -2.271 1.00 21.36 313 THR B N 1
ATOM 599 C CA . THR B 2 56 ? -2.797 -12.735 -1.024 1.00 21.34 313 THR B CA 1
ATOM 600 C C . THR B 2 56 ? -3.867 -11.924 -0.277 1.00 21.90 313 THR B C 1
ATOM 601 O O . THR B 2 56 ? -4.512 -12.463 0.621 1.00 23.52 313 THR B O 1
ATOM 605 N N . HIS B 2 57 ? -4.046 -10.648 -0.612 1.00 21.61 314 HIS B N 1
ATOM 606 C CA . HIS B 2 57 ? -4.913 -9.778 0.187 1.00 22.05 314 HIS B CA 1
ATOM 607 C C . HIS B 2 57 ? -5.995 -9.049 -0.608 1.00 22.80 314 HIS B C 1
ATOM 608 O O . HIS B 2 57 ? -5.868 -8.828 -1.814 1.00 20.28 314 HIS B O 1
ATOM 615 N N . THR B 2 58 ? -7.068 -8.695 0.095 1.00 23.66 315 THR B N 1
ATOM 616 C CA . THR B 2 58 ? -8.092 -7.806 -0.431 1.00 24.54 315 THR B CA 1
ATOM 617 C C . THR B 2 58 ? -7.912 -6.427 0.214 1.00 23.38 315 THR B C 1
ATOM 618 O O . THR B 2 58 ? -7.273 -6.303 1.254 1.00 22.51 315 THR B O 1
ATOM 622 N N . LYS B 2 59 ? -8.469 -5.384 -0.396 1.00 23.67 316 LYS B N 1
ATOM 623 C CA . LYS B 2 59 ? -8.281 -4.030 0.111 1.00 23.43 316 LYS B CA 1
ATOM 624 C C . LYS B 2 59 ? -9.014 -3.869 1.428 1.00 23.83 316 LYS B C 1
ATOM 625 O O . LYS B 2 59 ? -9.917 -4.648 1.749 1.00 22.85 316 LYS B O 1
ATOM 631 N N . TYR B 2 60 ? -8.628 -2.840 2.176 1.00 22.77 317 TYR B N 1
ATOM 632 C CA . TYR B 2 60 ? -9.208 -2.547 3.472 1.00 23.30 317 TYR B CA 1
ATOM 633 C C . TYR B 2 60 ? -9.143 -3.753 4.400 1.00 25.24 317 TYR B C 1
ATOM 634 O O . TYR B 2 60 ? -10.147 -4.136 5.020 1.00 25.50 317 TYR B O 1
ATOM 643 N N . SER B 2 61 ? -7.954 -4.345 4.496 1.00 24.42 318 SER B N 1
ATOM 644 C CA . SER B 2 61 ? -7.729 -5.445 5.426 1.00 25.66 318 SER B CA 1
ATOM 645 C C . SER B 2 61 ? -6.330 -5.362 6.066 1.00 26.32 318 SER B C 1
ATOM 646 O O . SER B 2 61 ? -5.411 -4.741 5.507 1.00 24.74 318 SER B O 1
ATOM 649 N N . PHE B 2 62 ? -6.177 -5.976 7.240 1.00 26.08 319 PHE B N 1
ATOM 650 C CA . PHE B 2 62 ? -4.885 -6.017 7.911 1.00 25.82 319 PHE B CA 1
ATOM 651 C C . PHE B 2 62 ? -3.963 -7.038 7.283 1.00 24.59 319 PHE B C 1
ATOM 652 O O . PHE B 2 62 ? -4.413 -8.049 6.777 1.00 23.61 319 PHE B O 1
ATOM 660 N N . VAL B 2 63 ? -2.667 -6.755 7.294 1.00 24.84 320 VAL B N 1
ATOM 661 C CA . VAL B 2 63 ? -1.703 -7.677 6.732 1.00 25.34 320 VAL B CA 1
ATOM 662 C C . VAL B 2 63 ? -1.677 -8.910 7.630 1.00 26.05 320 VAL B C 1
ATOM 663 O O . VAL B 2 63 ? -1.690 -8.790 8.849 1.00 27.54 320 VAL B O 1
ATOM 667 N N . ASP B 2 64 ? -1.669 -10.093 7.023 1.00 28.03 321 ASP B N 1
ATOM 668 C CA . ASP B 2 64 ? -1.710 -11.337 7.780 1.00 29.61 321 ASP B CA 1
ATOM 669 C C . ASP B 2 64 ? -0.386 -11.590 8.500 1.00 29.72 321 ASP B C 1
ATOM 670 O O . ASP B 2 64 ? 0.644 -11.063 8.099 1.00 28.92 321 ASP B O 1
ATOM 675 N N . PHE B 2 65 ? -0.425 -12.387 9.571 1.00 30.50 322 PHE B N 1
ATOM 676 C CA . PHE B 2 65 ? 0.739 -12.583 10.449 1.00 30.35 322 PHE B CA 1
ATOM 677 C C . PHE B 2 65 ? 1.972 -12.944 9.656 1.00 30.10 322 PHE B C 1
ATOM 678 O O . PHE B 2 65 ? 3.082 -12.579 10.020 1.00 31.58 322 PHE B O 1
ATOM 680 N N . GLU B 2 66 ? 1.767 -13.653 8.556 1.00 30.49 323 GLU B N 1
ATOM 681 C CA . GLU B 2 66 ? 2.867 -14.164 7.752 1.00 30.05 323 GLU B CA 1
ATOM 682 C C . GLU B 2 66 ? 3.714 -13.052 7.116 1.00 29.05 323 GLU B C 1
ATOM 683 O O . GLU B 2 66 ? 4.915 -13.216 6.945 1.00 26.02 323 GLU B O 1
ATOM 685 N N . HIS B 2 67 ? 3.092 -11.923 6.772 1.00 28.99 324 HIS B N 1
ATOM 686 C CA . HIS B 2 67 ? 3.778 -10.880 5.988 1.00 27.76 324 HIS B CA 1
ATOM 687 C C . HIS B 2 67 ? 3.960 -9.602 6.785 1.00 26.20 324 HIS B C 1
ATOM 688 O O . HIS B 2 67 ? 4.511 -8.630 6.290 1.00 24.87 324 HIS B O 1
ATOM 695 N N . LEU B 2 68 ? 3.502 -9.631 8.023 1.00 23.90 325 LEU B N 1
ATOM 696 C CA . LEU B 2 68 ? 3.523 -8.480 8.900 1.00 24.59 325 LEU B CA 1
ATOM 697 C C . LEU B 2 68 ? 4.901 -7.791 9.033 1.00 23.98 325 LEU B C 1
ATOM 698 O O . LEU B 2 68 ? 5.025 -6.578 8.856 1.00 24.00 325 LEU B O 1
ATOM 703 N N . ASP B 2 69 ? 5.922 -8.560 9.380 1.00 23.83 326 ASP B N 1
ATOM 704 C CA . ASP B 2 69 ? 7.276 -8.025 9.591 1.00 23.86 326 ASP B CA 1
ATOM 705 C C . ASP B 2 69 ? 7.925 -7.506 8.304 1.00 20.59 326 ASP B C 1
ATOM 706 O O . ASP B 2 69 ? 8.677 -6.549 8.320 1.00 20.80 326 ASP B O 1
ATOM 711 N N . GLU B 2 70 ? 7.659 -8.162 7.188 1.00 20.81 327 GLU B N 1
ATOM 712 C CA . GLU B 2 70 ? 8.192 -7.717 5.896 1.00 20.66 327 GLU B CA 1
ATOM 713 C C . GLU B 2 70 ? 7.634 -6.345 5.533 1.00 19.70 327 GLU B C 1
ATOM 714 O O . GLU B 2 70 ? 8.306 -5.555 4.873 1.00 19.09 327 GLU B O 1
ATOM 720 N N . VAL B 2 71 ? 6.400 -6.067 5.964 1.00 18.72 328 VAL B N 1
ATOM 721 C CA . VAL B 2 71 ? 5.773 -4.777 5.691 1.00 18.06 328 VAL B CA 1
ATOM 722 C C . VAL B 2 71 ? 6.232 -3.755 6.714 1.00 16.80 328 VAL B C 1
ATOM 723 O O . VAL B 2 71 ? 6.563 -2.631 6.386 1.00 16.07 328 VAL B O 1
ATOM 727 N N . LEU B 2 72 ? 6.271 -4.176 7.968 1.00 17.64 329 LEU B N 1
ATOM 728 C CA . LEU B 2 72 ? 6.645 -3.318 9.059 1.00 18.45 329 LEU B CA 1
ATOM 729 C C . LEU B 2 72 ? 8.094 -2.815 8.936 1.00 18.05 329 LEU B C 1
ATOM 730 O O . LEU B 2 72 ? 8.412 -1.714 9.376 1.00 18.24 329 LEU B O 1
ATOM 735 N N . ARG B 2 73 ? 8.968 -3.602 8.330 1.00 17.22 330 ARG B N 1
ATOM 736 C CA . ARG B 2 73 ? 10.336 -3.150 8.105 1.00 18.62 330 ARG B CA 1
ATOM 737 C C . ARG B 2 73 ? 10.420 -1.828 7.296 1.00 18.52 330 ARG B C 1
ATOM 738 O O . ARG B 2 73 ? 11.305 -0.998 7.540 1.00 16.90 330 ARG B O 1
ATOM 746 N N . LEU B 2 74 ? 9.495 -1.622 6.355 1.00 17.83 331 LEU B N 1
ATOM 747 C CA . LEU B 2 74 ? 9.463 -0.382 5.580 1.00 17.81 331 LEU B CA 1
ATOM 748 C C . LEU B 2 74 ? 9.067 0.809 6.431 1.00 16.93 331 LEU B C 1
ATOM 749 O O . LEU B 2 74 ? 9.669 1.868 6.344 1.00 18.69 331 LEU B O 1
ATOM 754 N N . ILE B 2 75 ? 8.062 0.634 7.271 1.00 17.01 332 ILE B N 1
ATOM 755 C CA . ILE B 2 75 ? 7.603 1.710 8.145 1.00 17.32 332 ILE B CA 1
ATOM 756 C C . ILE B 2 75 ? 8.719 2.086 9.125 1.00 18.07 332 ILE B C 1
ATOM 757 O O . ILE B 2 75 ? 8.943 3.248 9.441 1.00 18.44 332 ILE B O 1
ATOM 762 N N . VAL B 2 76 ? 9.435 1.083 9.600 1.00 19.52 333 VAL B N 1
ATOM 763 C CA . VAL B 2 76 ? 10.511 1.312 10.553 1.00 20.77 333 VAL B CA 1
ATOM 764 C C . VAL B 2 76 ? 11.681 2.084 9.938 1.00 20.76 333 VAL B C 1
ATOM 765 O O . VAL B 2 76 ? 12.258 2.951 10.591 1.00 21.90 333 VAL B O 1
ATOM 769 N N . TRP B 2 77 ? 12.021 1.790 8.684 1.00 20.45 334 TRP B N 1
ATOM 770 C CA . TRP B 2 77 ? 13.053 2.557 7.984 1.00 19.58 334 TRP B CA 1
ATOM 771 C C . TRP B 2 77 ? 12.638 4.005 7.773 1.00 19.90 334 TRP B C 1
ATOM 772 O O . TRP B 2 77 ? 13.433 4.925 7.996 1.00 17.64 334 TRP B O 1
ATOM 783 N N . LEU B 2 78 ? 11.400 4.206 7.321 1.00 20.22 335 LEU B N 1
ATOM 784 C CA . LEU B 2 78 ? 10.895 5.543 7.094 1.00 22.22 335 LEU B CA 1
ATOM 785 C C . LEU B 2 78 ? 10.874 6.354 8.390 1.00 24.28 335 LEU B C 1
ATOM 786 O O . LEU B 2 78 ? 11.001 7.567 8.364 1.00 24.31 335 LEU B O 1
ATOM 791 N N . GLU B 2 79 ? 10.687 5.682 9.520 1.00 27.96 336 GLU B N 1
ATOM 792 C CA . GLU B 2 79 ? 10.772 6.340 10.826 1.00 30.57 336 GLU B CA 1
ATOM 793 C C . GLU B 2 79 ? 12.233 6.632 11.217 1.00 31.70 336 GLU B C 1
ATOM 794 O O . GLU B 2 79 ? 12.519 7.701 11.736 1.00 31.16 336 GLU B O 1
ATOM 800 N N . GLN B 2 80 ? 13.150 5.696 10.964 1.00 34.24 337 GLN B N 1
ATOM 801 C CA . GLN B 2 80 ? 14.585 5.932 11.223 1.00 37.02 337 GLN B CA 1
ATOM 802 C C . GLN B 2 80 ? 15.112 7.137 10.450 1.00 39.44 337 GLN B C 1
ATOM 803 O O . GLN B 2 80 ? 16.210 7.633 10.735 1.00 40.53 337 GLN B O 1
ATOM 805 N N . VAL B 2 81 ? 14.322 7.603 9.481 1.00 41.10 338 VAL B N 1
ATOM 806 C CA . VAL B 2 81 ? 14.708 8.713 8.614 1.00 42.28 338 VAL B CA 1
ATOM 807 C C . VAL B 2 81 ? 13.502 9.582 8.229 1.00 43.39 338 VAL B C 1
ATOM 808 O O . VAL B 2 81 ? 12.991 10.381 9.027 1.00 43.99 338 VAL B O 1
#

B-factor: mean 23.6, std 7.43, range [9.92, 50.82]